Protein AF-A0A9E3NDN5-F1 (afdb_monomer_lite)

Foldseek 3Di:
DDADQQWWKQAPPQGIWGFHDDDPQWTFTQRPVVRHTDTDGVPDPRIDTPGGDDYPDPPDDPVNVVVVVVVVCVVVVVDPPVFDWAPVLPQHWDWAADPPNVDDIDIDRSVRVVVVLVVVVVVLVVVLVCLVPPPPDDPVRNVVVVLVSLVVLVVSQVVQNGTRDPVPGRHHDDD

Secondary structure (DSSP, 8-state):
-PPPTT-EEEETTTEEEEEEEEETTEEEEEETTTTEEEEEETT-TT-EEEE-PPP---SS-HHHHHHHHHHHHHHTT------PBPGGGTT-EEEE--SSTTSPPEEEEHHHHHHHHHHHHHHHHHHHHHHHT-TT--HHHHHHHHHHHHHHHHHHGGGGGGBSSGGGS------

pLDDT: mean 85.05, std 12.24, range [45.03, 97.38]

Radius of gyration: 32.69 Å; chains: 1; bounding box: 47×25×99 Å

Sequence (175 aa):
MSYARGSVVKHPKYGEGVIVEQEGDFYSIYFAQESEAKEISTSFDGLIAIDTQEAPQPAFDLEDIENALEDVLYRNGFFQQTTGIADKWKGGTLIMQAKDTSLQSKEVPMETFFKKIISVREKLRVLEQNINNHDKLDEEDKIHLQQYISRAYGSLTTFNVLFALKDDHFKGMGK

Structure (mmCIF, N/CA/C/O backbone):
data_AF-A0A9E3NDN5-F1
#
_entry.id   AF-A0A9E3NDN5-F1
#
loop_
_atom_site.group_PDB
_atom_site.id
_atom_site.type_symbol
_atom_site.label_atom_id
_atom_site.label_alt_id
_atom_site.label_comp_id
_atom_site.label_asym_id
_atom_site.label_entity_id
_atom_site.label_seq_id
_atom_site.pdbx_PDB_ins_code
_atom_site.Cartn_x
_atom_site.Cartn_y
_atom_site.Cartn_z
_atom_site.occupancy
_atom_site.B_iso_or_equiv
_atom_site.auth_seq_id
_atom_site.auth_comp_id
_atom_site.auth_asym_id
_atom_site.auth_atom_id
_atom_site.pdbx_PDB_model_num
ATOM 1 N N . MET A 1 1 ? 5.332 -13.274 -52.049 1.00 53.56 1 MET A N 1
ATOM 2 C CA . MET A 1 1 ? 6.588 -13.376 -51.268 1.00 53.56 1 MET A CA 1
ATOM 3 C C . MET A 1 1 ? 7.047 -11.953 -51.013 1.00 53.56 1 MET A C 1
ATOM 5 O O . MET A 1 1 ? 6.989 -11.182 -51.959 1.00 53.56 1 MET A O 1
ATOM 9 N N . SER A 1 2 ? 7.396 -11.578 -49.778 1.00 64.25 2 SER A N 1
ATOM 10 C CA . SER A 1 2 ? 7.860 -10.211 -49.501 1.00 64.25 2 SER A CA 1
ATOM 11 C C . SER A 1 2 ? 9.383 -10.152 -49.602 1.00 64.25 2 SER A C 1
ATOM 13 O O . SER A 1 2 ? 10.056 -10.934 -48.934 1.00 64.25 2 SER A O 1
ATOM 15 N N . TYR A 1 3 ? 9.917 -9.272 -50.445 1.00 72.75 3 TYR A N 1
ATOM 16 C CA . TYR A 1 3 ? 11.355 -9.064 -50.617 1.00 72.75 3 TYR A CA 1
ATOM 17 C C . TYR A 1 3 ? 11.805 -7.816 -49.857 1.00 72.75 3 TYR A C 1
ATOM 19 O O . TYR A 1 3 ? 11.160 -6.772 -49.950 1.00 72.75 3 TYR A O 1
ATOM 27 N N . ALA A 1 4 ? 12.917 -7.895 -49.124 1.00 72.94 4 ALA A N 1
ATOM 28 C CA . ALA A 1 4 ? 13.425 -6.741 -48.390 1.00 72.94 4 ALA A CA 1
ATOM 29 C C . ALA A 1 4 ? 14.144 -5.743 -49.308 1.00 72.94 4 ALA A C 1
ATOM 31 O O . ALA A 1 4 ? 14.657 -6.098 -50.376 1.00 72.94 4 ALA A O 1
ATOM 32 N N . ARG A 1 5 ? 14.256 -4.497 -48.842 1.00 79.38 5 ARG A N 1
ATOM 33 C CA . ARG A 1 5 ? 15.118 -3.469 -49.436 1.00 79.38 5 ARG A CA 1
ATOM 34 C C . ARG A 1 5 ? 16.550 -3.996 -49.597 1.00 79.38 5 ARG A C 1
ATOM 36 O O . ARG A 1 5 ? 17.124 -4.528 -48.654 1.00 79.38 5 ARG A O 1
ATOM 43 N N . GLY A 1 6 ? 17.122 -3.825 -50.785 1.00 76.56 6 GLY A N 1
ATOM 44 C CA . GLY A 1 6 ? 18.439 -4.346 -51.158 1.00 76.56 6 GLY A CA 1
ATOM 45 C C . GLY A 1 6 ? 18.417 -5.729 -51.816 1.00 76.56 6 GLY A C 1
ATOM 46 O O . GLY A 1 6 ? 19.457 -6.162 -52.302 1.00 76.56 6 GLY A O 1
ATOM 47 N N . SER A 1 7 ? 17.262 -6.403 -51.890 1.00 83.00 7 SER A N 1
ATOM 48 C CA . SER A 1 7 ? 17.139 -7.671 -52.623 1.00 83.00 7 SER A CA 1
ATOM 49 C C . SER A 1 7 ? 17.296 -7.461 -54.132 1.00 83.00 7 SER A C 1
ATOM 51 O O . SER A 1 7 ? 16.799 -6.478 -54.691 1.00 83.00 7 SER A O 1
ATOM 53 N N . VAL A 1 8 ? 17.951 -8.411 -54.800 1.00 84.31 8 VAL A N 1
ATOM 54 C CA . VAL A 1 8 ? 18.123 -8.437 -56.257 1.00 84.31 8 VAL A CA 1
ATOM 55 C C . VAL A 1 8 ? 17.053 -9.332 -56.870 1.00 84.31 8 VAL A C 1
ATOM 57 O O . VAL A 1 8 ? 16.937 -10.515 -56.539 1.00 84.31 8 VAL A O 1
ATOM 60 N N . VAL A 1 9 ? 16.283 -8.773 -57.798 1.00 87.06 9 VAL A N 1
ATOM 61 C CA . VAL A 1 9 ? 15.173 -9.442 -58.481 1.00 87.06 9 VAL A CA 1
ATOM 62 C C . VAL A 1 9 ? 15.316 -9.333 -59.994 1.00 87.06 9 VAL A C 1
ATOM 64 O O . VAL A 1 9 ? 15.906 -8.395 -60.522 1.00 87.06 9 VAL A O 1
ATOM 67 N N . LYS A 1 10 ? 14.742 -10.288 -60.720 1.00 85.50 10 LYS A N 1
ATOM 68 C CA . LYS A 1 10 ? 14.688 -10.305 -62.179 1.00 85.50 10 LYS A CA 1
ATOM 69 C C . LYS A 1 10 ? 13.255 -10.146 -62.647 1.00 85.50 10 LYS A C 1
ATOM 71 O O . LYS A 1 10 ? 12.399 -10.979 -62.355 1.00 85.50 10 LYS A O 1
ATOM 76 N N . HIS A 1 11 ? 13.013 -9.084 -63.403 1.00 85.94 11 HIS A N 1
ATOM 77 C CA . HIS A 1 11 ? 11.745 -8.809 -64.052 1.00 85.94 11 HIS A CA 1
ATOM 78 C C . HIS A 1 11 ? 11.753 -9.330 -65.504 1.00 85.94 11 HIS A C 1
ATOM 80 O O . HIS A 1 11 ? 12.717 -9.068 -66.230 1.00 85.94 11 HIS A O 1
ATOM 86 N N . PRO A 1 12 ? 10.677 -9.978 -65.998 1.00 83.94 12 PRO A N 1
ATOM 87 C CA . PRO A 1 12 ? 10.650 -10.583 -67.335 1.00 83.94 12 PRO A CA 1
ATOM 88 C C . PRO A 1 12 ? 10.882 -9.588 -68.479 1.00 83.94 12 PRO A C 1
ATOM 90 O O . PRO A 1 12 ? 11.402 -9.960 -69.526 1.00 83.94 12 PRO A O 1
ATOM 93 N N . LYS A 1 13 ? 10.494 -8.320 -68.278 1.00 83.25 13 LYS A N 1
ATOM 94 C CA . LYS A 1 13 ? 10.613 -7.246 -69.279 1.00 83.25 13 LYS A CA 1
ATOM 95 C C . LYS A 1 13 ? 11.831 -6.338 -69.087 1.00 83.25 13 LYS A C 1
ATOM 97 O O . LYS A 1 13 ? 12.324 -5.804 -70.068 1.00 83.25 13 LYS A O 1
ATOM 102 N N . TYR A 1 14 ? 12.271 -6.129 -67.846 1.00 81.94 14 TYR A N 1
ATOM 103 C CA . TYR A 1 14 ? 13.250 -5.081 -67.502 1.00 81.94 14 TYR A CA 1
ATOM 104 C C . TYR A 1 14 ? 14.598 -5.656 -67.045 1.00 81.94 14 TYR A C 1
ATOM 106 O O . TYR A 1 14 ? 15.517 -4.909 -66.729 1.00 81.94 14 TYR A O 1
ATOM 114 N N . GLY A 1 15 ? 14.726 -6.986 -67.019 1.00 83.75 15 GLY A N 1
ATOM 115 C CA . GLY A 1 15 ? 15.952 -7.649 -66.606 1.00 83.75 15 GLY A CA 1
ATOM 116 C C . GLY A 1 15 ? 16.157 -7.584 -65.096 1.00 83.75 15 GLY A C 1
ATOM 117 O O . GLY A 1 15 ? 15.204 -7.643 -64.323 1.00 83.75 15 GLY A O 1
ATOM 118 N N . GLU A 1 16 ? 17.413 -7.534 -64.677 1.00 87.06 16 GLU A N 1
ATOM 119 C CA . GLU A 1 16 ? 17.801 -7.558 -63.266 1.00 87.06 16 GLU A CA 1
ATOM 120 C C . GLU A 1 16 ? 17.725 -6.156 -62.657 1.00 87.06 16 GLU A C 1
ATOM 122 O O . GLU A 1 16 ? 18.162 -5.172 -63.259 1.00 87.06 16 GLU A O 1
ATOM 127 N N . GLY A 1 17 ? 17.158 -6.071 -61.459 1.00 85.75 17 GLY A N 1
ATOM 128 C CA . GLY A 1 17 ? 16.986 -4.834 -60.719 1.00 85.75 17 GLY A CA 1
ATOM 129 C C . GLY A 1 17 ? 17.100 -5.046 -59.216 1.00 85.75 17 GLY A C 1
ATOM 130 O O . GLY A 1 17 ? 16.985 -6.163 -58.713 1.00 85.75 17 GLY A O 1
ATOM 131 N N . VAL A 1 18 ? 17.353 -3.958 -58.497 1.00 86.00 18 VAL A N 1
ATOM 132 C CA . VAL A 1 18 ? 17.516 -3.959 -57.039 1.00 86.00 18 VAL A CA 1
ATOM 133 C C . VAL A 1 18 ? 16.337 -3.237 -56.410 1.00 86.00 18 VAL A C 1
ATOM 135 O O . VAL A 1 18 ? 15.976 -2.143 -56.847 1.00 86.00 18 VAL A O 1
ATOM 138 N N . ILE A 1 19 ? 15.741 -3.838 -55.383 1.00 86.44 19 ILE A N 1
ATOM 139 C CA . ILE A 1 19 ? 14.654 -3.212 -54.628 1.00 86.44 19 ILE A CA 1
ATOM 140 C C . ILE A 1 19 ? 15.237 -2.076 -53.790 1.00 86.44 19 ILE A C 1
ATOM 142 O O . ILE A 1 19 ? 16.007 -2.308 -52.858 1.00 86.44 19 ILE A O 1
ATOM 146 N N . VAL A 1 20 ? 14.875 -0.841 -54.122 1.00 84.56 20 VAL A N 1
ATOM 147 C CA . VAL A 1 20 ? 15.355 0.364 -53.434 1.00 84.56 20 VAL A CA 1
ATOM 148 C C . VAL A 1 20 ? 14.469 0.696 -52.242 1.00 84.56 20 VAL A C 1
ATOM 150 O O . VAL A 1 20 ? 14.980 1.107 -51.201 1.00 84.56 20 VAL A O 1
ATOM 153 N N . GLU A 1 21 ? 13.161 0.493 -52.381 1.00 82.69 21 GLU A N 1
ATOM 154 C CA . GLU A 1 21 ? 12.160 0.814 -51.367 1.00 82.69 21 GLU A CA 1
ATOM 155 C C . GLU A 1 21 ? 10.889 -0.019 -51.580 1.00 82.69 21 GLU A C 1
ATOM 157 O O . GLU A 1 21 ? 10.621 -0.492 -52.688 1.00 82.69 21 GLU A O 1
ATOM 162 N N . GLN A 1 22 ? 10.118 -0.206 -50.510 1.00 82.00 22 GLN A N 1
ATOM 163 C CA . GLN A 1 22 ? 8.776 -0.774 -50.561 1.00 82.00 22 GLN A CA 1
ATOM 164 C C . GLN A 1 22 ? 7.822 0.217 -49.899 1.00 82.00 22 GLN A C 1
ATOM 166 O O . GLN A 1 22 ? 7.961 0.503 -48.710 1.00 82.00 22 GLN A O 1
ATOM 171 N N . GLU A 1 23 ? 6.849 0.708 -50.660 1.00 79.88 23 GLU A N 1
ATOM 172 C CA . GLU A 1 23 ? 5.823 1.624 -50.173 1.00 79.88 23 GLU A CA 1
ATOM 173 C C . GLU A 1 23 ? 4.453 0.953 -50.336 1.00 79.88 23 GLU A C 1
ATOM 175 O O . GLU A 1 23 ? 3.944 0.766 -51.443 1.00 79.88 23 GLU A O 1
ATOM 180 N N . GLY A 1 24 ? 3.886 0.492 -49.217 1.00 81.56 24 GLY A N 1
ATOM 181 C CA . GLY A 1 24 ? 2.656 -0.304 -49.209 1.00 81.56 24 GLY A CA 1
ATOM 182 C C . GLY A 1 24 ? 2.761 -1.571 -50.072 1.00 81.56 24 GLY A C 1
ATOM 183 O O . GLY A 1 24 ? 3.591 -2.448 -49.810 1.00 81.56 24 GLY A O 1
ATOM 184 N N . ASP A 1 25 ? 1.917 -1.637 -51.107 1.00 82.69 25 ASP A N 1
ATOM 185 C CA . ASP A 1 25 ? 1.800 -2.756 -52.055 1.00 82.69 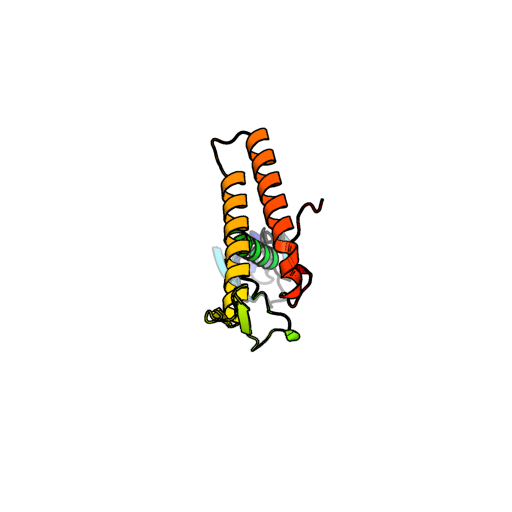25 ASP A CA 1
ATOM 186 C C . ASP A 1 25 ? 2.642 -2.578 -53.333 1.00 82.69 25 ASP A C 1
ATOM 188 O O . ASP A 1 25 ? 2.415 -3.267 -54.335 1.00 82.69 25 ASP A O 1
ATOM 192 N N . PHE A 1 26 ? 3.622 -1.670 -53.323 1.00 84.00 26 PHE A N 1
ATOM 193 C CA . PHE A 1 26 ? 4.518 -1.429 -54.454 1.00 84.00 26 PHE A CA 1
ATOM 194 C C . PHE A 1 26 ? 5.992 -1.523 -54.052 1.00 84.00 26 PHE A C 1
ATOM 196 O O . PHE A 1 26 ? 6.431 -0.980 -53.039 1.00 84.00 26 PHE A O 1
ATOM 203 N N . TYR A 1 27 ? 6.770 -2.200 -54.892 1.00 86.00 27 TYR A N 1
ATOM 204 C CA . TYR A 1 27 ? 8.225 -2.179 -54.890 1.00 86.00 27 TYR A CA 1
ATOM 205 C C . TYR A 1 27 ? 8.731 -1.114 -55.855 1.00 86.00 27 TYR A C 1
ATOM 207 O O . TYR A 1 27 ? 8.373 -1.128 -57.032 1.00 86.00 27 TYR A O 1
ATOM 215 N N . SER A 1 28 ? 9.631 -0.254 -55.386 1.00 87.75 28 SER A N 1
ATOM 216 C CA . SER A 1 28 ? 10.447 0.596 -56.250 1.00 87.75 28 SER A CA 1
ATOM 217 C C . SER A 1 28 ? 11.730 -0.153 -56.605 1.00 87.75 28 SER A C 1
ATOM 219 O O . SER A 1 28 ? 12.584 -0.396 -55.747 1.00 87.75 28 SER A O 1
ATOM 221 N N . ILE A 1 29 ? 11.843 -0.583 -57.864 1.00 88.06 29 ILE A N 1
ATOM 222 C CA . ILE A 1 29 ? 12.942 -1.426 -58.349 1.00 88.06 29 ILE A CA 1
ATOM 223 C C . ILE A 1 29 ? 13.780 -0.633 -59.345 1.00 88.06 29 ILE A C 1
ATOM 225 O O . ILE A 1 29 ? 13.281 -0.216 -60.390 1.00 88.06 29 ILE A O 1
ATOM 229 N N . TYR A 1 30 ? 15.064 -0.448 -59.040 1.00 86.50 30 TYR A N 1
ATOM 230 C CA . TYR A 1 30 ? 16.015 0.197 -59.941 1.00 86.50 30 TYR A CA 1
ATOM 231 C C . TYR A 1 30 ? 16.597 -0.815 -60.926 1.00 86.50 30 TYR A C 1
ATOM 233 O O . TYR A 1 30 ? 17.229 -1.789 -60.512 1.00 86.50 30 TYR A O 1
ATOM 241 N N . PHE A 1 31 ? 16.417 -0.565 -62.224 1.00 88.25 31 PHE A N 1
ATOM 242 C CA . PHE A 1 31 ? 16.937 -1.412 -63.297 1.00 88.25 31 PHE A CA 1
ATOM 243 C C . PHE A 1 31 ? 18.150 -0.752 -63.949 1.00 88.25 31 PHE A C 1
ATOM 245 O O . PHE A 1 31 ? 18.030 0.271 -64.622 1.00 88.25 31 PHE A O 1
ATOM 252 N N . ALA A 1 32 ? 19.328 -1.364 -63.806 1.00 77.94 32 ALA A N 1
ATOM 253 C CA . ALA A 1 32 ? 20.573 -0.808 -64.342 1.00 77.94 32 ALA A CA 1
ATOM 254 C C . ALA A 1 32 ? 20.573 -0.682 -65.879 1.00 77.94 32 ALA A C 1
ATOM 256 O O . ALA A 1 32 ? 21.230 0.205 -66.417 1.00 77.94 32 ALA A O 1
ATOM 257 N N . GLN A 1 33 ? 19.823 -1.539 -66.584 1.00 79.81 33 GLN A N 1
ATOM 258 C CA . GLN A 1 33 ? 19.719 -1.505 -68.049 1.00 79.81 33 GLN A CA 1
ATOM 259 C C . GLN A 1 33 ? 18.950 -0.279 -68.562 1.00 79.81 33 GLN A C 1
ATOM 261 O O . GLN A 1 33 ? 19.298 0.262 -69.606 1.00 79.81 33 GLN A O 1
ATOM 266 N N . GLU A 1 34 ? 17.950 0.180 -67.808 1.00 78.00 34 GLU A N 1
ATOM 267 C CA . GLU A 1 34 ? 17.092 1.320 -68.166 1.00 78.00 34 GLU A CA 1
ATOM 268 C C . GLU A 1 34 ? 17.513 2.614 -67.442 1.00 78.00 34 GLU A C 1
ATOM 270 O O . GLU A 1 34 ? 17.022 3.691 -67.762 1.00 78.00 34 GLU A O 1
ATOM 275 N N . SER A 1 35 ? 18.432 2.520 -66.469 1.00 81.19 35 SER A N 1
ATOM 276 C CA . SER A 1 35 ? 18.870 3.630 -65.603 1.00 81.19 35 SER A CA 1
ATOM 277 C C . SER A 1 35 ? 17.714 4.368 -64.908 1.00 81.19 35 SER A C 1
ATOM 279 O O . SER A 1 35 ? 17.796 5.565 -64.643 1.00 81.19 35 SER A O 1
ATOM 281 N N . GLU A 1 36 ? 16.634 3.648 -64.600 1.00 84.75 36 GLU A N 1
ATOM 282 C CA . GLU A 1 36 ? 15.414 4.194 -64.005 1.00 84.75 36 GLU A CA 1
ATOM 283 C C . GLU A 1 36 ? 14.872 3.248 -62.921 1.00 84.75 36 GLU A C 1
ATOM 285 O O . GLU A 1 36 ? 15.018 2.022 -63.005 1.00 84.75 36 GLU A O 1
ATOM 290 N N . ALA A 1 37 ? 14.227 3.823 -61.903 1.00 86.56 37 ALA A N 1
ATOM 291 C CA . ALA A 1 37 ? 13.422 3.080 -60.942 1.00 86.56 37 ALA A CA 1
ATOM 292 C C . ALA A 1 37 ? 11.982 2.935 -61.448 1.00 86.56 37 ALA A C 1
ATOM 294 O O . ALA A 1 37 ? 11.382 3.904 -61.909 1.00 86.56 37 ALA A O 1
ATOM 295 N N . LYS A 1 38 ? 11.420 1.727 -61.357 1.00 86.50 38 LYS A N 1
ATOM 296 C CA . LYS A 1 38 ? 10.019 1.463 -61.700 1.00 86.50 38 LYS A CA 1
ATOM 297 C C . LYS A 1 38 ? 9.261 0.917 -60.503 1.00 86.50 38 LYS A C 1
ATOM 299 O O . LYS A 1 38 ? 9.763 0.055 -59.786 1.00 86.50 38 LYS A O 1
ATOM 304 N N . GLU A 1 39 ? 8.029 1.386 -60.354 1.00 88.56 39 GLU A N 1
ATOM 305 C CA . GLU A 1 39 ? 7.075 0.869 -59.380 1.00 88.56 39 GLU A CA 1
ATOM 306 C C . GLU A 1 39 ? 6.416 -0.401 -59.922 1.00 88.56 39 GLU A C 1
ATOM 308 O O . GLU A 1 39 ? 5.827 -0.413 -61.007 1.00 88.56 39 GLU A O 1
ATOM 313 N N . ILE A 1 40 ? 6.541 -1.494 -59.179 1.00 85.94 40 ILE A N 1
ATOM 314 C CA . ILE A 1 40 ? 5.984 -2.803 -59.522 1.00 85.94 40 ILE A CA 1
ATOM 315 C C . ILE A 1 40 ? 5.187 -3.293 -58.321 1.00 85.94 40 ILE A C 1
ATOM 317 O O . ILE A 1 40 ? 5.675 -3.252 -57.198 1.00 85.94 40 ILE A O 1
ATOM 321 N N . SER A 1 41 ? 3.959 -3.765 -58.536 1.00 84.12 41 SER A N 1
ATOM 322 C CA . SER A 1 41 ? 3.133 -4.255 -57.429 1.00 84.12 41 SER A CA 1
ATOM 323 C C . SER A 1 41 ? 3.750 -5.487 -56.757 1.00 84.12 41 SER A C 1
ATOM 325 O O . SER A 1 41 ? 4.250 -6.388 -57.432 1.00 84.12 41 SER A O 1
ATOM 327 N N . THR A 1 42 ? 3.628 -5.570 -55.433 1.00 79.62 42 THR A N 1
ATOM 328 C CA . THR A 1 42 ? 3.993 -6.733 -54.605 1.00 79.62 42 THR A CA 1
ATOM 329 C C . THR A 1 42 ? 3.218 -8.005 -54.975 1.00 79.62 42 THR A C 1
ATOM 331 O O . THR A 1 42 ? 3.661 -9.110 -54.665 1.00 79.62 42 THR A O 1
ATOM 334 N N . SER A 1 43 ? 2.078 -7.858 -55.662 1.00 79.31 43 SER A N 1
ATOM 335 C CA . SER A 1 43 ? 1.228 -8.948 -56.166 1.00 79.31 43 SER A CA 1
ATOM 336 C C . SER A 1 43 ? 1.661 -9.507 -57.530 1.00 79.31 43 SER A C 1
ATOM 338 O O . SER A 1 43 ? 1.043 -10.434 -58.047 1.00 79.31 43 SER A O 1
ATOM 340 N N . PHE A 1 44 ? 2.698 -8.942 -58.154 1.00 81.94 44 PHE A N 1
ATOM 341 C CA . PHE A 1 44 ? 3.151 -9.376 -59.469 1.00 81.94 44 PHE A CA 1
ATOM 342 C C . PHE A 1 44 ? 3.976 -10.673 -59.385 1.00 81.94 44 PHE A C 1
ATOM 344 O O . PHE A 1 44 ? 5.127 -10.675 -58.950 1.00 81.94 44 PHE A O 1
ATOM 351 N N . ASP A 1 45 ? 3.407 -11.767 -59.893 1.00 76.25 45 ASP A N 1
ATOM 352 C CA . ASP A 1 45 ? 3.995 -13.118 -59.840 1.00 76.25 45 ASP A CA 1
ATOM 353 C C . ASP A 1 45 ? 5.196 -13.346 -60.779 1.00 76.25 45 ASP A C 1
ATOM 355 O O . ASP A 1 45 ? 5.816 -14.408 -60.763 1.00 76.25 45 ASP A O 1
ATOM 359 N N . GLY A 1 46 ? 5.538 -12.378 -61.634 1.00 78.56 46 GLY A N 1
ATOM 360 C CA . GLY A 1 46 ? 6.615 -12.536 -62.616 1.00 78.56 46 GLY A CA 1
ATOM 361 C C . GLY A 1 46 ? 8.022 -12.226 -62.095 1.00 78.56 46 GLY A C 1
ATOM 362 O O . GLY A 1 46 ? 8.976 -12.385 -62.855 1.00 78.56 46 GLY A O 1
ATOM 363 N N . LEU A 1 47 ? 8.178 -11.745 -60.857 1.00 79.69 47 LEU A N 1
ATOM 364 C CA . LEU A 1 47 ? 9.490 -11.425 -60.282 1.00 79.69 47 LEU A CA 1
ATOM 365 C C . LEU A 1 47 ? 10.201 -12.692 -59.794 1.00 79.69 47 LEU A C 1
ATOM 367 O O . LEU A 1 47 ? 9.670 -13.448 -58.987 1.00 79.69 47 LEU A O 1
ATOM 371 N N . ILE A 1 48 ? 11.436 -12.894 -60.255 1.00 78.69 48 ILE A N 1
ATOM 372 C CA . ILE A 1 48 ? 12.300 -13.991 -59.804 1.00 78.69 48 ILE A CA 1
ATOM 373 C C . ILE A 1 48 ? 13.379 -13.403 -58.896 1.00 78.69 48 ILE A C 1
ATOM 375 O O . ILE A 1 48 ? 14.185 -12.598 -59.356 1.00 78.69 48 ILE A O 1
ATOM 379 N N . ALA A 1 49 ? 13.426 -13.793 -57.624 1.00 74.25 49 ALA A N 1
ATOM 380 C CA . ALA A 1 49 ? 14.502 -13.359 -56.736 1.00 74.25 49 ALA A CA 1
ATOM 381 C C . ALA A 1 49 ? 15.814 -14.085 -57.045 1.00 74.25 49 ALA A C 1
ATOM 383 O O . ALA A 1 49 ? 15.843 -15.310 -57.155 1.00 74.25 49 ALA A O 1
ATOM 384 N N . ILE A 1 50 ? 16.886 -13.307 -57.188 1.00 75.25 50 ILE A N 1
ATOM 385 C CA . ILE A 1 50 ? 18.253 -13.795 -57.408 1.00 75.25 50 ILE A CA 1
ATOM 386 C C . ILE A 1 50 ? 19.014 -13.796 -56.080 1.00 75.25 50 ILE A C 1
ATOM 388 O O . ILE A 1 50 ? 19.691 -14.770 -55.768 1.00 75.25 50 ILE A O 1
ATOM 392 N N . ASP A 1 51 ? 18.867 -12.726 -55.297 1.00 67.19 51 ASP A N 1
ATOM 393 C CA . ASP A 1 51 ? 19.465 -12.584 -53.970 1.00 67.19 51 ASP A CA 1
ATOM 394 C C . ASP A 1 51 ? 18.450 -11.918 -53.041 1.00 67.19 51 ASP A C 1
ATOM 396 O O . ASP A 1 51 ? 18.016 -10.789 -53.284 1.00 67.19 51 ASP A O 1
ATOM 400 N N . THR A 1 52 ? 18.009 -12.646 -52.017 1.00 63.06 52 THR A N 1
ATOM 401 C CA . THR A 1 52 ? 17.019 -12.149 -51.058 1.00 63.06 52 THR A CA 1
ATOM 402 C C . THR A 1 52 ? 17.746 -11.806 -49.776 1.00 63.06 52 THR A C 1
ATOM 404 O O . THR A 1 52 ? 18.208 -12.696 -49.067 1.00 63.06 52 THR A O 1
ATOM 407 N N . GLN A 1 53 ? 17.824 -10.516 -49.470 1.00 60.88 53 GLN A N 1
ATOM 408 C CA . GLN A 1 53 ? 18.192 -10.088 -48.130 1.00 60.88 53 GLN A CA 1
ATOM 409 C C . GLN A 1 53 ? 16.949 -10.276 -47.257 1.00 60.88 53 GLN A C 1
ATOM 411 O O . GLN A 1 53 ? 15.860 -9.821 -47.615 1.00 60.88 53 GLN A O 1
ATOM 416 N N . GLU A 1 54 ? 17.071 -10.995 -46.144 1.00 58.28 54 GLU A N 1
ATOM 417 C CA . GLU A 1 54 ? 15.998 -11.043 -45.153 1.00 58.28 54 GLU A CA 1
ATOM 418 C C . GLU A 1 54 ? 15.868 -9.653 -44.525 1.00 58.28 54 GLU A C 1
ATOM 420 O O . GLU A 1 54 ? 16.866 -9.015 -44.178 1.00 58.28 54 GLU A O 1
ATOM 425 N N . ALA A 1 55 ? 14.637 -9.150 -44.415 1.00 57.12 55 ALA A N 1
ATOM 426 C CA . ALA A 1 55 ? 14.401 -7.887 -43.732 1.00 57.12 55 ALA A CA 1
ATOM 427 C C . ALA A 1 55 ? 14.932 -8.011 -42.295 1.00 57.12 55 ALA A 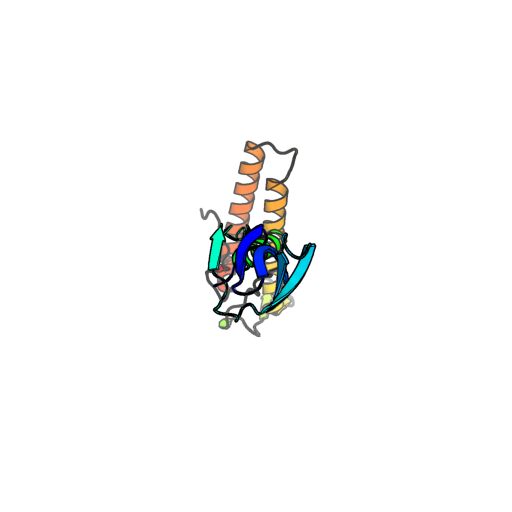C 1
ATOM 429 O O . ALA A 1 55 ? 14.664 -9.034 -41.655 1.00 57.12 55 ALA A O 1
ATOM 430 N N . PRO A 1 56 ? 15.664 -7.012 -41.768 1.00 57.09 56 PRO A N 1
ATOM 431 C CA . PRO A 1 56 ? 16.020 -7.023 -40.361 1.00 57.09 56 PRO A CA 1
ATOM 432 C C . PRO A 1 56 ? 14.716 -7.070 -39.568 1.00 57.09 56 PRO A C 1
ATOM 434 O O . PRO A 1 56 ? 13.898 -6.150 -39.646 1.00 57.09 56 PRO A O 1
ATOM 437 N N . GLN A 1 57 ? 14.502 -8.176 -38.858 1.00 59.47 57 GLN A N 1
ATOM 438 C CA . GLN A 1 57 ? 13.404 -8.293 -37.910 1.00 59.47 57 GLN A CA 1
ATOM 439 C C . GLN A 1 57 ? 13.523 -7.114 -36.934 1.00 59.47 57 GLN A C 1
ATOM 441 O O . GLN A 1 57 ? 14.642 -6.808 -36.496 1.00 59.47 57 GLN A O 1
ATOM 446 N N . PRO A 1 58 ? 12.422 -6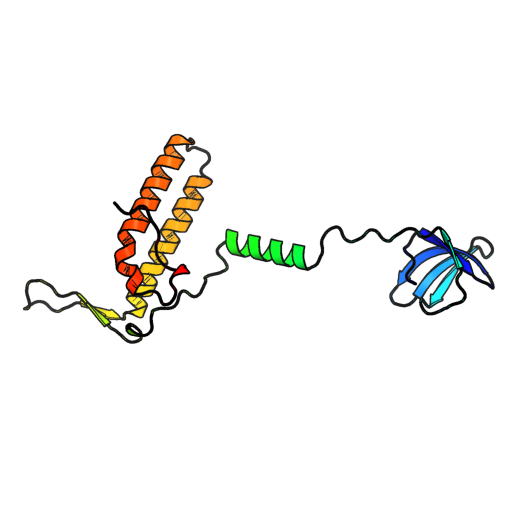.415 -36.617 1.00 60.03 58 PRO A N 1
ATOM 447 C CA . PRO A 1 58 ? 12.465 -5.396 -35.583 1.00 60.03 58 PRO A CA 1
ATOM 448 C C . PRO A 1 58 ? 13.023 -6.030 -34.304 1.00 60.03 58 PRO A C 1
ATOM 450 O O . PRO A 1 58 ? 12.618 -7.122 -33.917 1.00 60.03 58 PRO A O 1
ATOM 453 N N . ALA A 1 59 ? 14.002 -5.367 -33.684 1.00 66.31 59 ALA A N 1
ATOM 454 C CA . ALA A 1 59 ? 14.714 -5.902 -32.520 1.00 66.31 59 ALA A CA 1
ATOM 455 C C . ALA A 1 59 ? 13.819 -6.064 -31.278 1.00 66.31 59 ALA A C 1
ATOM 457 O O . ALA A 1 59 ? 14.243 -6.693 -30.314 1.00 66.31 59 ALA A O 1
ATOM 458 N N . PHE A 1 60 ? 12.621 -5.477 -31.318 1.00 67.56 60 PHE A N 1
ATOM 459 C CA . PHE A 1 60 ? 11.612 -5.520 -30.273 1.00 67.56 60 PHE A CA 1
ATOM 460 C C . PHE A 1 60 ? 10.251 -5.688 -30.932 1.00 67.56 60 PHE A C 1
ATOM 462 O O . PHE A 1 60 ? 9.951 -4.998 -31.916 1.00 67.56 60 PHE A O 1
ATOM 469 N N . ASP A 1 61 ? 9.440 -6.589 -30.402 1.00 80.50 61 ASP A N 1
ATOM 470 C CA . ASP A 1 61 ? 8.050 -6.722 -30.810 1.00 80.50 61 ASP A CA 1
ATOM 471 C C . ASP A 1 61 ? 7.133 -5.799 -29.981 1.00 80.50 61 ASP A C 1
ATOM 473 O O . ASP A 1 61 ? 7.567 -5.023 -29.125 1.00 80.50 61 ASP A O 1
ATOM 477 N N . LEU A 1 62 ? 5.838 -5.795 -30.307 1.00 77.81 62 LEU A N 1
ATOM 478 C CA . LEU A 1 62 ? 4.857 -4.990 -29.574 1.00 77.81 62 LEU A CA 1
ATOM 479 C C . LEU A 1 62 ? 4.736 -5.455 -28.112 1.00 77.81 62 LEU A C 1
ATOM 481 O O . LEU A 1 62 ? 4.501 -4.634 -27.230 1.00 77.81 62 LEU A O 1
ATOM 485 N N . GLU A 1 63 ? 4.926 -6.751 -27.868 1.00 79.75 63 GLU A N 1
ATOM 486 C CA . GLU A 1 63 ? 4.826 -7.374 -26.551 1.00 79.75 63 GLU A CA 1
ATOM 487 C C . GLU A 1 63 ? 5.986 -6.911 -25.653 1.00 79.75 63 GLU A C 1
ATOM 489 O O . GLU A 1 63 ? 5.774 -6.559 -24.495 1.00 79.75 63 GLU A O 1
ATOM 494 N N . ASP A 1 64 ? 7.196 -6.771 -26.197 1.00 80.75 64 ASP A N 1
ATOM 495 C CA . ASP A 1 64 ? 8.357 -6.175 -25.531 1.00 80.75 64 ASP A CA 1
ATOM 496 C C . ASP A 1 64 ? 8.090 -4.723 -25.110 1.00 80.75 64 ASP A C 1
ATOM 498 O O . ASP A 1 64 ? 8.464 -4.300 -24.011 1.00 80.75 64 ASP A O 1
ATOM 502 N N . ILE A 1 65 ? 7.422 -3.948 -25.970 1.00 82.19 65 ILE A N 1
ATOM 503 C CA . ILE A 1 65 ? 7.061 -2.553 -25.684 1.00 82.19 65 ILE A CA 1
ATOM 504 C C . ILE A 1 65 ? 5.979 -2.485 -24.600 1.00 82.19 65 ILE A C 1
ATOM 506 O O . ILE A 1 65 ? 6.078 -1.648 -23.698 1.00 82.19 65 ILE A O 1
ATOM 510 N N . GLU A 1 66 ? 4.969 -3.354 -24.660 1.00 80.56 66 GLU A N 1
ATOM 511 C CA . GLU A 1 66 ? 3.918 -3.455 -23.641 1.00 80.56 66 GLU A CA 1
ATOM 512 C C . GLU A 1 66 ? 4.502 -3.838 -22.279 1.00 80.56 66 GLU A C 1
ATOM 514 O O . GLU A 1 66 ? 4.255 -3.139 -21.295 1.00 80.56 66 GLU A O 1
ATOM 519 N N . ASN A 1 67 ? 5.366 -4.853 -22.235 1.00 78.44 67 ASN A N 1
ATOM 520 C CA . ASN A 1 67 ? 6.055 -5.290 -21.023 1.00 78.44 67 ASN A CA 1
ATOM 521 C C . ASN A 1 67 ? 6.964 -4.192 -20.448 1.00 78.44 67 ASN A C 1
ATOM 523 O O . ASN A 1 67 ? 6.986 -3.967 -19.236 1.00 78.44 67 ASN A O 1
ATOM 527 N N . ALA A 1 68 ? 7.699 -3.466 -21.298 1.00 81.81 68 ALA A N 1
ATOM 528 C CA . ALA A 1 68 ? 8.539 -2.353 -20.862 1.00 81.81 68 ALA A CA 1
ATOM 529 C C . ALA A 1 68 ? 7.704 -1.193 -20.295 1.00 81.81 68 ALA A C 1
ATOM 531 O O . ALA A 1 68 ? 8.069 -0.600 -19.276 1.00 81.81 68 ALA A O 1
ATOM 532 N N . LEU A 1 69 ? 6.573 -0.870 -20.930 1.00 78.44 69 LEU A N 1
ATOM 533 C CA . LEU A 1 69 ? 5.651 0.153 -20.444 1.00 78.44 69 LEU A CA 1
ATOM 534 C C . LEU A 1 69 ? 5.010 -0.267 -19.117 1.00 78.44 69 LEU A C 1
ATOM 536 O O . LEU A 1 69 ? 4.941 0.540 -18.190 1.00 78.44 69 LEU A O 1
ATOM 540 N N . GLU A 1 70 ? 4.584 -1.521 -19.003 1.00 73.69 70 GLU A N 1
ATOM 541 C CA . GLU A 1 70 ? 4.023 -2.094 -17.784 1.00 73.69 70 GLU A CA 1
ATOM 542 C C . GLU A 1 70 ? 5.040 -2.043 -16.631 1.00 73.69 70 GLU A C 1
ATOM 544 O O . GLU A 1 70 ? 4.729 -1.518 -15.559 1.00 73.69 70 GLU A O 1
ATOM 549 N N . ASP A 1 71 ? 6.291 -2.446 -16.868 1.00 72.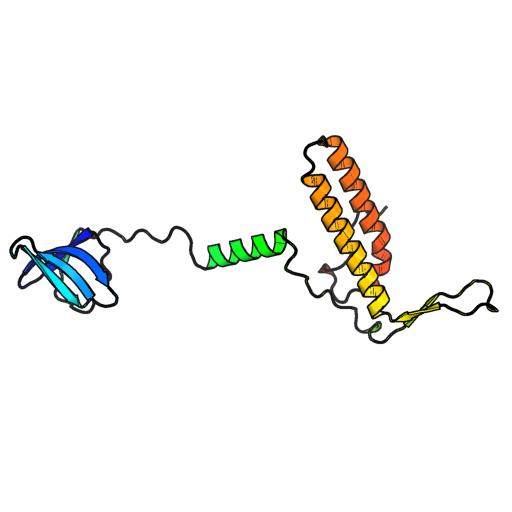88 71 ASP A N 1
ATOM 550 C CA . ASP A 1 71 ? 7.385 -2.370 -15.892 1.00 72.88 71 ASP A CA 1
ATOM 551 C C . ASP A 1 71 ? 7.673 -0.918 -15.463 1.00 72.88 71 ASP A C 1
ATOM 553 O O . ASP A 1 71 ? 7.798 -0.621 -14.271 1.00 72.88 71 ASP A O 1
ATOM 557 N N . VAL A 1 72 ? 7.689 0.037 -16.401 1.00 76.75 72 VAL A N 1
ATOM 558 C CA . VAL A 1 72 ? 7.839 1.470 -16.089 1.00 76.75 72 VAL A CA 1
ATOM 559 C C . VAL A 1 72 ? 6.671 1.981 -15.241 1.00 76.75 72 VAL A C 1
ATOM 561 O O . VAL A 1 72 ? 6.893 2.690 -14.256 1.00 76.75 72 VAL A O 1
ATOM 564 N N . LEU A 1 73 ? 5.431 1.632 -15.575 1.00 69.06 73 LEU A N 1
ATOM 565 C CA . LEU A 1 73 ? 4.247 2.068 -14.833 1.00 69.06 73 LEU A CA 1
ATOM 566 C C . LEU A 1 73 ? 4.186 1.450 -13.427 1.00 69.06 73 LEU A C 1
ATOM 568 O O . LEU A 1 73 ? 3.826 2.149 -12.473 1.00 69.06 73 LEU A O 1
ATOM 572 N N . TYR A 1 74 ? 4.594 0.189 -13.265 1.00 63.69 74 TYR A N 1
ATOM 573 C CA . TYR A 1 74 ? 4.714 -0.461 -11.958 1.00 63.69 74 TYR A CA 1
ATOM 574 C C . TYR A 1 74 ? 5.825 0.148 -11.104 1.00 63.69 74 TYR A C 1
ATOM 576 O O . TYR A 1 74 ? 5.584 0.501 -9.946 1.00 63.69 74 TYR A O 1
ATOM 584 N N . ARG A 1 75 ? 7.024 0.345 -11.667 1.00 63.41 75 ARG A N 1
ATOM 585 C CA . ARG A 1 75 ? 8.162 0.963 -10.960 1.00 63.41 75 ARG A CA 1
ATOM 586 C C . ARG A 1 75 ? 7.856 2.371 -10.472 1.00 63.41 75 ARG A C 1
ATOM 588 O O . ARG A 1 75 ? 8.283 2.756 -9.385 1.00 63.41 75 ARG A O 1
ATOM 595 N N . ASN A 1 76 ? 7.099 3.126 -11.263 1.00 64.31 76 ASN A N 1
ATOM 596 C CA . ASN A 1 76 ? 6.706 4.491 -10.933 1.00 64.31 76 ASN A CA 1
ATOM 597 C C . ASN A 1 76 ? 5.403 4.572 -10.117 1.00 64.31 76 ASN A C 1
ATOM 599 O O . ASN A 1 76 ? 4.943 5.671 -9.818 1.00 64.31 76 ASN A O 1
ATOM 603 N N . GLY A 1 77 ? 4.811 3.435 -9.725 1.00 56.81 77 GLY A N 1
ATOM 604 C CA . GLY A 1 77 ? 3.622 3.396 -8.869 1.00 56.81 77 GLY A CA 1
ATOM 605 C C . GLY A 1 77 ? 2.359 3.976 -9.513 1.00 56.81 77 GLY A C 1
ATOM 606 O O . GLY A 1 77 ? 1.440 4.373 -8.796 1.00 56.81 77 GLY A O 1
ATOM 607 N N . PHE A 1 78 ? 2.300 4.043 -10.849 1.00 52.81 78 PHE A N 1
ATOM 608 C CA . PHE A 1 78 ? 1.127 4.540 -11.578 1.00 52.81 78 PHE A CA 1
ATOM 609 C C . PHE A 1 78 ? -0.051 3.564 -11.509 1.00 52.81 78 PHE A C 1
ATOM 611 O O . PHE A 1 78 ? -1.205 3.995 -11.467 1.00 52.81 78 PHE A O 1
ATOM 618 N N . PHE A 1 79 ? 0.219 2.260 -11.417 1.00 51.06 79 PHE A N 1
ATOM 619 C CA . PHE A 1 79 ? -0.808 1.271 -11.109 1.00 51.06 79 PHE A CA 1
ATOM 620 C C . PHE A 1 79 ? -1.110 1.269 -9.611 1.00 51.06 79 PHE A C 1
ATOM 622 O O . PHE A 1 79 ? -0.568 0.486 -8.831 1.00 51.06 79 PHE A O 1
ATOM 629 N N . GLN A 1 80 ? -2.049 2.121 -9.203 1.00 54.62 80 GLN A N 1
ATOM 630 C CA . GLN A 1 80 ? -2.827 1.833 -8.008 1.00 54.62 80 GLN A CA 1
ATOM 631 C C . GLN A 1 80 ? -3.719 0.642 -8.349 1.00 54.62 80 GLN A C 1
ATOM 633 O O . GLN A 1 80 ? -4.797 0.822 -8.915 1.00 54.62 80 GLN A O 1
ATOM 638 N N . GLN A 1 81 ? -3.289 -0.582 -8.024 1.00 54.94 81 GLN A N 1
ATOM 639 C CA . GLN A 1 81 ? -4.259 -1.664 -7.878 1.00 54.94 81 GLN A CA 1
ATOM 640 C C . GLN A 1 81 ? -5.359 -1.116 -6.968 1.00 54.94 81 GLN A C 1
ATOM 642 O O . GLN A 1 81 ? -5.074 -0.642 -5.863 1.00 54.94 81 GLN A O 1
ATOM 647 N N . THR A 1 82 ? -6.597 -1.067 -7.461 1.00 64.06 82 THR A N 1
ATOM 648 C CA . THR A 1 82 ? -7.735 -0.598 -6.674 1.00 64.06 82 THR A CA 1
ATOM 649 C C . THR A 1 82 ? -8.007 -1.648 -5.610 1.00 64.06 82 THR A C 1
ATOM 651 O O . THR A 1 82 ? -8.863 -2.513 -5.777 1.00 64.06 82 THR A O 1
ATOM 654 N N . THR A 1 83 ? -7.219 -1.618 -4.538 1.00 80.19 83 THR A N 1
ATOM 655 C CA . THR A 1 83 ? -7.329 -2.560 -3.439 1.00 80.19 83 THR A CA 1
ATOM 656 C C . THR A 1 83 ? -8.712 -2.393 -2.824 1.00 80.19 83 THR A C 1
ATOM 658 O O . THR A 1 83 ? -9.053 -1.341 -2.276 1.00 80.19 83 THR A O 1
ATOM 661 N N . GLY A 1 84 ? -9.537 -3.422 -2.992 1.00 88.88 84 GLY A N 1
ATOM 662 C CA . GLY A 1 84 ? -10.932 -3.419 -2.578 1.00 88.88 84 GLY A CA 1
ATOM 663 C C . GLY A 1 84 ? -11.085 -3.750 -1.099 1.00 88.88 84 GLY A C 1
ATOM 664 O O . GLY A 1 84 ? -10.372 -4.600 -0.559 1.00 88.88 84 GLY A O 1
ATOM 665 N N . ILE A 1 85 ? -12.053 -3.107 -0.446 1.00 94.88 85 ILE A N 1
ATOM 666 C CA . ILE A 1 85 ? -12.475 -3.498 0.899 1.00 94.88 85 ILE A CA 1
ATOM 667 C C . ILE A 1 85 ? -13.352 -4.757 0.825 1.00 94.88 85 ILE A C 1
ATOM 669 O O . ILE A 1 85 ? -14.190 -4.874 -0.074 1.00 94.88 85 ILE A O 1
ATOM 673 N N . ALA A 1 86 ? -13.174 -5.695 1.757 1.00 95.81 86 ALA A N 1
ATOM 674 C CA . ALA A 1 86 ? -13.984 -6.909 1.824 1.00 95.81 86 ALA A CA 1
ATOM 675 C C . ALA A 1 86 ? -15.473 -6.581 2.021 1.00 95.81 86 ALA A C 1
ATOM 677 O O . ALA A 1 86 ? -15.825 -5.686 2.792 1.00 95.81 86 ALA A O 1
ATOM 678 N N . ASP A 1 87 ? -16.354 -7.351 1.375 1.00 94.94 87 ASP A N 1
ATOM 679 C CA . ASP A 1 87 ? -17.791 -7.047 1.293 1.00 94.94 87 ASP A CA 1
ATOM 680 C C . ASP A 1 87 ? -18.468 -6.859 2.652 1.00 94.94 87 ASP A C 1
ATOM 682 O O . ASP A 1 87 ? -19.282 -5.954 2.815 1.00 94.94 87 ASP A O 1
ATOM 686 N N . LYS A 1 88 ? -18.073 -7.645 3.660 1.00 94.50 88 LYS A N 1
ATOM 687 C CA . LYS A 1 88 ? -18.622 -7.578 5.026 1.00 94.50 88 LYS A CA 1
ATOM 688 C C . LYS A 1 88 ? -18.399 -6.240 5.746 1.00 94.50 88 LYS A C 1
ATOM 690 O O . LYS A 1 88 ? -18.997 -6.013 6.790 1.00 94.50 88 LYS A O 1
ATOM 695 N N . TRP A 1 89 ? -17.510 -5.394 5.229 1.00 96.38 89 TRP A N 1
ATOM 696 C CA . TRP A 1 89 ? -17.152 -4.103 5.815 1.00 96.38 89 TRP A CA 1
ATOM 697 C C . TRP A 1 89 ? -17.684 -2.905 5.021 1.00 96.38 89 TRP A C 1
ATOM 699 O O . TRP A 1 89 ? -17.587 -1.776 5.506 1.00 96.38 89 TRP A O 1
ATOM 709 N N . LYS A 1 90 ? -18.231 -3.127 3.818 1.00 93.75 90 LYS A N 1
ATOM 710 C CA . LYS A 1 90 ? -18.774 -2.064 2.961 1.00 93.75 90 LYS A CA 1
ATOM 711 C C . LYS A 1 90 ? -19.965 -1.383 3.633 1.00 93.75 90 LYS A C 1
ATOM 713 O O . LYS A 1 90 ? -20.858 -2.053 4.144 1.00 93.75 90 LYS A O 1
ATOM 718 N N . GLY A 1 91 ? -19.974 -0.052 3.629 1.00 93.12 91 GLY A N 1
ATOM 719 C CA . GLY A 1 91 ? -20.987 0.771 4.294 1.00 93.12 91 GLY A CA 1
ATOM 720 C C . GLY A 1 91 ? -20.946 0.704 5.825 1.00 93.12 91 GLY A C 1
ATOM 721 O O . GLY A 1 91 ? -21.849 1.222 6.478 1.00 93.12 91 GLY A O 1
ATOM 722 N N . GLY A 1 92 ? -19.933 0.054 6.405 1.00 96.69 92 GLY A N 1
ATOM 723 C CA . GLY A 1 92 ? -19.771 -0.059 7.849 1.00 96.69 92 GLY A CA 1
ATOM 724 C C . GLY A 1 92 ? -19.177 1.196 8.492 1.00 96.69 92 GLY A C 1
ATOM 725 O O . GLY A 1 92 ? -18.634 2.082 7.827 1.00 96.69 92 GLY A O 1
ATOM 726 N N . THR A 1 93 ? -19.191 1.219 9.824 1.00 97.12 93 THR A N 1
ATOM 727 C CA . THR A 1 93 ? -18.604 2.293 10.637 1.00 97.12 93 THR A CA 1
ATOM 728 C C . THR A 1 93 ? -17.693 1.695 11.705 1.00 97.12 93 THR A C 1
ATOM 730 O O . THR A 1 93 ? -18.082 0.781 12.429 1.00 97.12 93 THR A O 1
ATOM 733 N N . LEU A 1 94 ? -16.473 2.218 11.821 1.00 96.56 94 LEU A N 1
ATOM 734 C CA . LEU A 1 94 ? -15.582 1.973 12.949 1.00 96.56 94 LEU A CA 1
ATOM 735 C C . LEU A 1 94 ? -15.968 2.911 14.098 1.00 96.56 94 LEU A C 1
ATOM 737 O O . LEU A 1 94 ? -15.960 4.131 13.934 1.00 96.56 94 LEU A O 1
ATOM 741 N N . ILE A 1 95 ? -16.255 2.341 15.266 1.00 96.56 95 ILE A N 1
ATOM 742 C CA . ILE A 1 95 ? -16.577 3.093 16.481 1.00 96.56 95 ILE A CA 1
ATOM 743 C C . ILE A 1 95 ? -15.399 2.975 17.446 1.00 96.56 95 ILE A C 1
ATOM 745 O O . ILE A 1 95 ? -15.077 1.890 17.925 1.00 96.56 95 ILE A O 1
ATOM 749 N N . MET A 1 96 ? -14.745 4.098 17.733 1.00 95.94 96 MET A N 1
ATOM 750 C CA . MET A 1 96 ? -13.716 4.191 18.765 1.00 95.94 96 MET A CA 1
ATOM 751 C C . MET A 1 96 ? -14.367 4.651 20.064 1.00 95.94 96 MET A C 1
ATOM 753 O O . MET A 1 96 ? -14.763 5.812 20.199 1.00 95.94 96 MET A O 1
ATOM 757 N N . GLN A 1 97 ? -14.479 3.721 21.007 1.00 95.12 97 GLN A N 1
ATOM 758 C CA . GLN A 1 97 ? -15.127 3.933 22.293 1.00 95.12 97 GLN A CA 1
ATOM 759 C C . GLN A 1 97 ? -14.081 4.101 23.398 1.00 95.12 97 GLN A C 1
ATOM 761 O O . GLN A 1 97 ? -13.161 3.291 23.535 1.00 95.12 97 GLN A O 1
ATOM 766 N N . ALA A 1 98 ? -14.220 5.161 24.192 1.00 95.56 98 ALA A N 1
ATOM 767 C CA . ALA A 1 98 ? -13.406 5.351 25.383 1.00 95.56 98 ALA A CA 1
ATOM 768 C C . ALA A 1 98 ? -13.828 4.369 26.487 1.00 95.56 98 ALA A C 1
ATOM 770 O O . ALA A 1 98 ? -14.977 3.938 26.552 1.00 95.56 98 ALA A O 1
ATOM 771 N N . LYS A 1 99 ? -12.900 4.049 27.398 1.00 95.06 99 LYS A N 1
ATOM 772 C CA . LYS A 1 99 ? -13.216 3.249 28.593 1.00 95.06 99 LYS A CA 1
ATOM 773 C C . LYS A 1 99 ? -14.308 3.910 29.442 1.00 95.06 99 LYS A C 1
ATOM 775 O O . LYS A 1 99 ? -15.136 3.216 30.021 1.00 95.06 99 LYS A O 1
ATOM 780 N N . ASP A 1 100 ? -14.276 5.237 29.528 1.00 94.81 100 ASP A N 1
ATOM 781 C CA . ASP A 1 100 ? -15.338 6.022 30.143 1.00 94.81 100 ASP A CA 1
ATOM 782 C C . ASP A 1 100 ? -16.498 6.176 29.154 1.00 94.81 100 ASP A C 1
ATOM 784 O O . ASP A 1 100 ? -16.389 6.876 28.146 1.00 94.81 100 ASP A O 1
ATOM 788 N N . THR A 1 101 ? -17.610 5.508 29.450 1.00 89.88 101 THR A N 1
ATOM 789 C CA . THR A 1 101 ? -18.803 5.487 28.600 1.00 89.88 101 THR A CA 1
ATOM 790 C C . THR A 1 101 ? -19.607 6.785 28.646 1.00 89.88 101 THR A C 1
ATOM 792 O O . THR A 1 101 ? -20.559 6.920 27.882 1.00 89.88 101 THR A O 1
ATOM 795 N N . SER A 1 102 ? -19.264 7.729 29.530 1.00 93.12 102 SER A N 1
ATOM 796 C CA . SER A 1 102 ? -19.867 9.067 29.531 1.00 93.12 102 SER A CA 1
ATOM 797 C C . SER A 1 102 ? -19.333 9.956 28.402 1.00 93.12 102 SER A C 1
ATOM 799 O O . SER A 1 102 ? -19.990 10.922 28.013 1.00 93.12 102 SER A O 1
ATOM 801 N N . LEU A 1 103 ? -18.163 9.623 27.844 1.00 94.12 103 LEU A N 1
ATOM 802 C CA . LEU A 1 103 ? -17.558 10.349 26.734 1.00 94.12 103 LEU A CA 1
ATOM 803 C C . LEU A 1 103 ? -18.147 9.903 25.393 1.00 94.12 103 LEU A C 1
ATOM 805 O O . LEU A 1 103 ? -18.405 8.721 25.156 1.00 94.12 103 LEU A O 1
ATOM 809 N N . GLN A 1 104 ? -18.312 10.858 24.476 1.00 93.50 104 GLN A N 1
ATOM 810 C CA . GLN A 1 104 ? -18.814 10.574 23.136 1.00 93.50 104 GLN A CA 1
ATOM 811 C C . GLN A 1 104 ? -17.823 9.701 22.356 1.00 93.50 104 GLN A C 1
ATOM 813 O O . GLN A 1 104 ? -16.632 10.006 22.264 1.00 93.50 104 GLN A O 1
ATOM 818 N N . SER A 1 105 ? -18.336 8.627 21.754 1.00 94.75 105 SER A N 1
ATOM 819 C CA . SER A 1 105 ? -17.544 7.764 20.876 1.00 94.75 105 SER A CA 1
ATOM 820 C C . SER A 1 105 ? -17.218 8.469 19.561 1.00 94.75 105 SER A C 1
ATOM 822 O O . SER A 1 105 ? -18.005 9.266 19.047 1.00 94.75 105 SER A O 1
ATOM 824 N N . LYS A 1 106 ? -16.050 8.163 18.994 1.00 96.06 106 LYS A N 1
ATOM 825 C CA . LYS A 1 106 ? -15.648 8.688 17.689 1.00 96.06 106 LYS A CA 1
ATOM 826 C C . LYS A 1 106 ? -15.996 7.682 16.603 1.00 96.06 106 LYS A C 1
ATOM 828 O O . LYS A 1 106 ? -15.447 6.585 16.569 1.00 96.06 106 LYS A O 1
ATOM 833 N N . GLU A 1 107 ? -16.852 8.096 15.683 1.00 97.00 107 GLU A N 1
ATOM 834 C CA . GLU A 1 107 ? -17.232 7.297 14.522 1.00 97.00 107 GLU A CA 1
ATOM 835 C C . GLU A 1 107 ? -16.380 7.650 13.301 1.00 97.00 107 GLU A C 1
ATOM 837 O O . GLU A 1 107 ? -16.050 8.819 13.057 1.00 97.00 107 GLU A O 1
ATOM 842 N N . VAL A 1 108 ? -16.002 6.627 12.537 1.00 97.31 108 VAL A N 1
ATOM 843 C CA . VAL A 1 108 ? -15.234 6.750 11.297 1.00 97.31 108 VAL A CA 1
ATOM 844 C C . VAL A 1 108 ? -15.825 5.793 10.259 1.00 97.31 108 VAL A C 1
ATOM 846 O O . VAL A 1 108 ? -15.862 4.592 10.523 1.00 97.31 108 VAL A O 1
ATOM 849 N N . PRO A 1 109 ? -16.241 6.264 9.068 1.00 97.38 109 PRO A N 1
ATOM 850 C CA . PRO A 1 109 ? -16.684 5.374 7.997 1.00 97.38 109 PRO A CA 1
ATOM 851 C C . PRO A 1 109 ? -15.594 4.366 7.633 1.00 97.38 109 PRO A C 1
ATOM 853 O O . PRO A 1 109 ? -14.415 4.733 7.521 1.00 97.38 109 PRO A O 1
ATOM 856 N N . MET A 1 110 ? -15.969 3.107 7.431 1.00 97.06 110 MET A N 1
ATOM 857 C CA . MET A 1 110 ? -15.005 2.026 7.256 1.00 97.06 110 MET A CA 1
ATOM 858 C C . MET A 1 110 ? -14.139 2.212 6.001 1.00 97.06 110 MET A C 1
ATOM 860 O O . MET A 1 110 ? -12.935 1.975 6.043 1.00 97.06 110 MET A O 1
ATOM 864 N N . GLU A 1 111 ? -14.686 2.765 4.919 1.00 94.25 111 GLU A N 1
ATOM 865 C CA . GLU A 1 111 ? -13.941 3.123 3.706 1.00 94.25 111 GLU A CA 1
ATOM 866 C C . GLU A 1 111 ? -12.895 4.206 3.980 1.00 94.25 111 GLU A C 1
ATOM 868 O O . GLU A 1 111 ? -11.799 4.186 3.419 1.00 94.25 111 GLU A O 1
ATOM 873 N N . THR A 1 112 ? -13.214 5.163 4.854 1.00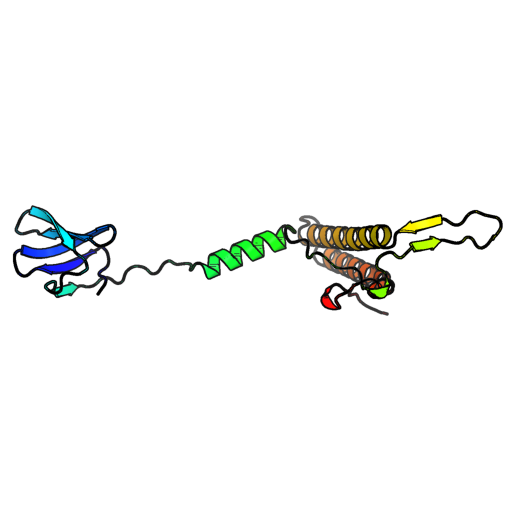 95.19 112 THR A N 1
ATOM 874 C CA . THR A 1 112 ? -12.270 6.219 5.244 1.00 95.19 112 THR A CA 1
ATOM 875 C C . THR A 1 112 ? -11.130 5.638 6.068 1.00 95.19 112 THR A C 1
ATOM 877 O O . THR A 1 112 ? -9.970 5.992 5.849 1.00 95.19 112 THR A O 1
ATOM 880 N N . PHE A 1 113 ? -11.440 4.733 6.996 1.00 96.69 113 PHE A N 1
ATOM 881 C CA . PHE A 1 113 ? -10.424 4.015 7.756 1.00 96.69 113 PHE A CA 1
ATOM 882 C C . PHE A 1 113 ? -9.543 3.157 6.838 1.00 96.69 113 PHE A C 1
ATOM 884 O O . PHE A 1 113 ? -8.319 3.268 6.876 1.00 96.69 113 PHE A O 1
ATOM 891 N N . PHE A 1 114 ? -10.148 2.387 5.935 1.00 95.94 114 PHE A N 1
ATOM 892 C CA . PHE A 1 114 ? -9.434 1.526 4.998 1.00 95.94 114 PHE A CA 1
ATOM 893 C C . PHE A 1 114 ? -8.513 2.310 4.053 1.00 95.94 114 PHE A C 1
ATOM 895 O O . PHE A 1 114 ? -7.348 1.949 3.890 1.00 95.94 114 PHE A O 1
ATOM 902 N N . LYS A 1 115 ? -8.965 3.457 3.525 1.00 93.31 115 LYS A N 1
ATOM 903 C CA . LYS A 1 115 ? -8.109 4.376 2.753 1.00 93.31 115 LYS A CA 1
ATOM 904 C C . LYS A 1 115 ? -6.879 4.828 3.543 1.00 93.31 115 LYS A C 1
ATOM 906 O O . LYS A 1 115 ? -5.797 4.944 2.972 1.00 93.31 115 LYS A O 1
ATOM 911 N N . LYS A 1 116 ? -7.009 5.067 4.855 1.00 95.25 116 LYS A N 1
ATOM 912 C CA . LYS A 1 116 ? -5.857 5.406 5.710 1.00 95.25 116 LYS A CA 1
ATOM 913 C C . LYS A 1 116 ? -4.890 4.229 5.839 1.00 95.25 116 LYS A C 1
ATOM 915 O O . LYS A 1 116 ? -3.689 4.454 5.736 1.00 95.25 116 LYS A O 1
ATOM 920 N N . ILE A 1 117 ? -5.393 3.004 5.996 1.00 95.31 117 ILE A N 1
ATOM 921 C CA . ILE A 1 117 ? -4.571 1.783 6.048 1.00 95.31 117 ILE A CA 1
ATOM 922 C C . ILE A 1 117 ? -3.790 1.580 4.740 1.00 95.31 117 ILE A C 1
ATOM 924 O O . ILE A 1 117 ? -2.568 1.431 4.780 1.00 95.31 117 ILE A O 1
ATOM 928 N N . ILE A 1 118 ? -4.451 1.678 3.581 1.00 92.94 118 ILE A N 1
ATOM 929 C CA . ILE A 1 118 ? -3.781 1.612 2.268 1.00 92.94 118 ILE A CA 1
ATOM 930 C C . ILE A 1 118 ? -2.742 2.735 2.134 1.00 92.94 118 ILE A C 1
ATOM 932 O O . ILE A 1 118 ? -1.627 2.506 1.672 1.00 92.94 118 ILE A O 1
ATOM 936 N N . SER A 1 119 ? -3.058 3.946 2.597 1.00 90.81 119 SER A N 1
ATOM 937 C CA . SER A 1 119 ? -2.123 5.075 2.554 1.00 90.81 119 SER A CA 1
ATOM 938 C C . SER A 1 119 ? -0.882 4.872 3.434 1.00 90.81 119 SER A C 1
ATOM 940 O O . SER A 1 119 ? 0.155 5.475 3.162 1.00 90.81 119 SER A O 1
ATOM 942 N N . VAL A 1 120 ? -0.959 4.070 4.500 1.00 94.88 120 VAL A N 1
ATOM 943 C CA . VAL A 1 120 ? 0.220 3.674 5.289 1.00 94.88 120 VAL A CA 1
ATOM 944 C C . VAL A 1 120 ? 1.044 2.636 4.529 1.00 94.88 120 VAL A C 1
ATOM 946 O O . VAL A 1 120 ? 2.257 2.810 4.441 1.00 94.88 120 VAL A O 1
ATOM 949 N N . ARG A 1 121 ? 0.397 1.625 3.921 1.00 92.12 121 ARG A N 1
ATOM 950 C CA . ARG A 1 121 ? 1.056 0.631 3.046 1.00 92.12 121 ARG A CA 1
ATOM 951 C C . ARG A 1 121 ? 1.910 1.323 1.988 1.00 92.12 121 ARG A C 1
ATOM 953 O O . ARG A 1 121 ? 3.081 1.008 1.830 1.00 92.12 121 ARG A O 1
ATOM 960 N N . GLU A 1 122 ? 1.327 2.317 1.329 1.00 89.56 122 GLU A N 1
ATOM 961 C CA . GLU A 1 122 ? 1.997 3.046 0.258 1.00 89.56 122 GLU A CA 1
ATOM 962 C C . GLU A 1 122 ? 3.204 3.850 0.753 1.00 89.56 122 GLU A C 1
ATOM 964 O O . GLU A 1 122 ? 4.268 3.814 0.143 1.00 89.56 122 GLU A O 1
ATOM 969 N N . LYS A 1 123 ? 3.099 4.516 1.908 1.00 92.94 123 LYS A N 1
ATOM 970 C CA . LYS A 1 123 ? 4.245 5.239 2.483 1.00 92.94 123 LYS A CA 1
ATOM 971 C C . LYS A 1 123 ? 5.388 4.305 2.876 1.00 92.94 123 LYS A C 1
ATOM 973 O O . LYS A 1 123 ? 6.541 4.685 2.709 1.00 92.94 123 LYS A O 1
ATOM 978 N N . LEU A 1 124 ? 5.083 3.110 3.387 1.00 94.31 124 LEU A N 1
ATOM 979 C CA . LEU A 1 124 ? 6.103 2.107 3.706 1.00 94.31 124 LEU A CA 1
ATOM 980 C C . LEU A 1 124 ? 6.803 1.598 2.441 1.00 94.31 124 LEU A C 1
ATOM 982 O O . LEU A 1 124 ? 8.026 1.515 2.434 1.00 94.31 124 LEU A O 1
ATOM 986 N N . ARG A 1 125 ? 6.053 1.350 1.361 1.00 91.75 125 ARG A N 1
ATOM 987 C CA . ARG A 1 125 ? 6.604 0.956 0.054 1.00 91.75 125 ARG A CA 1
ATOM 988 C C . ARG A 1 125 ? 7.557 2.017 -0.501 1.00 91.75 125 ARG A C 1
ATOM 990 O O . ARG A 1 125 ? 8.667 1.703 -0.917 1.00 91.75 125 ARG A O 1
ATOM 997 N N . VAL A 1 126 ? 7.143 3.283 -0.470 1.00 89.81 126 VAL A N 1
ATOM 998 C CA . VAL A 1 126 ? 7.978 4.412 -0.912 1.00 89.81 126 VAL A CA 1
ATOM 999 C C . VAL A 1 126 ? 9.222 4.556 -0.031 1.00 89.81 126 VAL A C 1
ATOM 1001 O O . VAL A 1 126 ? 10.316 4.789 -0.538 1.00 89.81 126 VAL A O 1
ATOM 1004 N N . LEU A 1 127 ? 9.081 4.392 1.287 1.00 94.31 127 LEU A N 1
ATOM 1005 C CA . LEU A 1 127 ? 10.213 4.439 2.212 1.00 94.31 127 LEU A CA 1
ATOM 1006 C C . LEU A 1 127 ? 11.236 3.335 1.912 1.00 94.31 127 LEU A C 1
ATOM 1008 O O . LEU A 1 127 ? 12.432 3.611 1.877 1.00 94.31 127 LEU A O 1
ATOM 1012 N N . GLU A 1 128 ? 10.773 2.113 1.659 1.00 93.94 128 GLU A N 1
ATOM 1013 C CA . GLU A 1 128 ? 11.617 0.981 1.270 1.00 93.94 128 GLU A CA 1
ATOM 1014 C C . GLU A 1 128 ? 12.383 1.260 -0.029 1.00 93.94 128 GLU A C 1
ATOM 1016 O O . GLU A 1 128 ? 13.602 1.097 -0.079 1.00 93.94 128 GLU A O 1
ATOM 1021 N N . GLN A 1 129 ? 11.699 1.780 -1.052 1.00 91.31 129 GLN A N 1
ATOM 1022 C CA . GLN A 1 129 ? 12.332 2.194 -2.306 1.00 91.31 129 GLN A CA 1
ATOM 1023 C C . GLN A 1 129 ? 13.404 3.272 -2.083 1.00 91.31 129 GLN A C 1
ATOM 1025 O O . GLN A 1 129 ? 14.494 3.187 -2.651 1.00 91.31 129 GLN A O 1
ATOM 1030 N N . ASN A 1 130 ? 13.119 4.268 -1.240 1.00 91.94 130 ASN A N 1
ATOM 1031 C CA . ASN A 1 130 ? 14.077 5.323 -0.911 1.00 91.94 130 ASN A CA 1
ATOM 1032 C C . ASN A 1 130 ? 15.322 4.772 -0.207 1.00 91.94 130 ASN A C 1
ATOM 1034 O O . ASN A 1 130 ? 16.421 5.232 -0.492 1.00 91.94 130 ASN A O 1
ATOM 1038 N N . ILE A 1 131 ? 15.167 3.790 0.686 1.00 94.88 131 ILE A N 1
ATOM 1039 C CA . ILE A 1 131 ? 16.293 3.135 1.370 1.00 94.88 131 ILE A CA 1
ATOM 1040 C C . ILE A 1 131 ? 17.142 2.335 0.380 1.00 94.88 131 ILE A C 1
ATOM 1042 O O . ILE A 1 131 ? 18.368 2.449 0.397 1.00 94.88 131 ILE A O 1
ATOM 1046 N N . ASN A 1 132 ? 16.508 1.580 -0.522 1.00 91.69 132 ASN A N 1
ATOM 1047 C CA . ASN A 1 132 ? 17.212 0.782 -1.531 1.00 91.69 132 ASN A CA 1
ATOM 1048 C C . ASN A 1 132 ? 18.111 1.654 -2.415 1.00 91.69 132 ASN A C 1
ATOM 1050 O O . ASN A 1 132 ? 19.281 1.325 -2.636 1.00 91.69 132 ASN A O 1
ATOM 1054 N N . ASN A 1 133 ? 17.581 2.802 -2.837 1.00 91.69 133 ASN A N 1
ATOM 1055 C CA . ASN A 1 133 ? 18.248 3.749 -3.729 1.00 91.69 133 ASN A CA 1
ATOM 1056 C C . ASN A 1 133 ? 19.077 4.815 -2.991 1.00 91.69 133 ASN A C 1
ATOM 1058 O O . ASN A 1 133 ? 19.511 5.780 -3.610 1.00 91.69 133 ASN A O 1
ATOM 1062 N N . HIS A 1 134 ? 19.279 4.695 -1.676 1.00 93.69 134 HIS A N 1
ATOM 1063 C CA . HIS A 1 134 ? 20.015 5.708 -0.925 1.00 93.69 134 HIS A CA 1
ATOM 1064 C C . HIS A 1 134 ? 21.530 5.569 -1.148 1.00 93.69 134 HIS A C 1
ATOM 1066 O O . HIS A 1 134 ? 22.120 4.553 -0.773 1.00 93.69 134 HIS A O 1
ATOM 1072 N N . ASP A 1 135 ? 22.166 6.612 -1.689 1.00 93.62 135 ASP A N 1
ATOM 1073 C CA . ASP A 1 135 ? 23.590 6.597 -2.077 1.00 93.62 135 ASP A CA 1
ATOM 1074 C C . ASP A 1 135 ? 24.565 6.505 -0.894 1.00 93.62 135 ASP A C 1
ATOM 1076 O O . ASP A 1 135 ? 25.706 6.082 -1.047 1.00 93.62 135 ASP A O 1
ATOM 1080 N N . LYS A 1 136 ? 24.135 6.952 0.293 1.00 95.88 136 LYS A N 1
ATOM 1081 C CA . LYS A 1 136 ? 24.997 7.055 1.487 1.00 95.88 136 LYS A CA 1
ATOM 1082 C C . LYS A 1 136 ? 24.829 5.927 2.503 1.00 95.88 136 LYS A C 1
ATOM 1084 O O . LYS A 1 136 ? 25.521 5.953 3.513 1.00 95.88 136 LYS A O 1
ATOM 1089 N N . LEU A 1 137 ? 23.871 5.023 2.297 1.00 95.19 137 LEU A N 1
ATOM 1090 C CA . LEU A 1 137 ? 23.687 3.881 3.197 1.00 95.19 137 LEU A CA 1
ATOM 1091 C C . LEU A 1 137 ? 24.529 2.719 2.683 1.00 95.19 137 LEU A C 1
ATOM 1093 O O . LEU A 1 137 ? 24.463 2.403 1.492 1.00 95.19 137 LEU A O 1
ATOM 1097 N N . ASP A 1 138 ? 25.291 2.092 3.574 1.00 96.50 138 ASP A N 1
ATOM 1098 C CA . ASP A 1 138 ? 25.968 0.839 3.259 1.00 96.50 138 ASP A CA 1
ATOM 1099 C C . ASP A 1 138 ? 24.976 -0.340 3.222 1.00 96.50 138 ASP A C 1
ATOM 1101 O O . ASP A 1 138 ? 23.774 -0.193 3.473 1.00 96.50 138 ASP A O 1
ATOM 1105 N N . GLU A 1 139 ? 25.458 -1.517 2.822 1.00 95.31 139 GLU A N 1
ATOM 1106 C CA . GLU A 1 139 ? 24.607 -2.703 2.692 1.00 95.31 139 GLU A CA 1
ATOM 1107 C C . GLU A 1 139 ? 24.051 -3.186 4.040 1.00 95.31 139 GLU A C 1
ATOM 1109 O O . GLU A 1 139 ? 22.901 -3.623 4.098 1.00 95.31 139 GLU A O 1
ATOM 1114 N N . GLU A 1 140 ? 24.823 -3.080 5.124 1.00 96.00 140 GLU A N 1
ATOM 1115 C CA . GLU A 1 140 ? 24.411 -3.541 6.453 1.00 96.00 140 GLU A CA 1
ATOM 1116 C C . GLU A 1 140 ? 23.261 -2.680 6.998 1.00 96.00 140 GLU A C 1
ATOM 1118 O O . GLU A 1 140 ? 22.225 -3.209 7.421 1.00 96.00 140 GLU A O 1
ATOM 1123 N N . ASP A 1 141 ? 23.386 -1.357 6.885 1.00 96.62 141 ASP A N 1
ATOM 1124 C CA . ASP A 1 141 ? 22.350 -0.399 7.260 1.00 96.62 141 ASP A CA 1
ATOM 1125 C C . ASP A 1 141 ? 21.071 -0.595 6.436 1.00 96.62 141 ASP A C 1
ATOM 1127 O O . ASP A 1 141 ? 19.959 -0.588 6.986 1.00 96.62 141 ASP A O 1
ATOM 1131 N N . LYS A 1 142 ? 21.202 -0.807 5.116 1.00 96.12 142 LYS A N 1
ATOM 1132 C CA . LYS A 1 142 ? 20.054 -1.085 4.234 1.00 96.12 142 LYS A CA 1
ATOM 1133 C C . LYS A 1 142 ? 19.305 -2.331 4.690 1.00 96.12 142 LYS A C 1
ATOM 1135 O O . LYS A 1 142 ? 18.085 -2.270 4.862 1.00 96.12 142 LYS A O 1
ATOM 1140 N N . ILE A 1 143 ? 20.017 -3.430 4.944 1.00 95.19 143 ILE A N 1
ATOM 1141 C CA . ILE A 1 143 ? 19.420 -4.684 5.420 1.00 95.19 143 ILE A CA 1
ATOM 1142 C C . ILE A 1 143 ? 18.708 -4.466 6.761 1.00 95.19 143 ILE A C 1
ATOM 1144 O O . ILE A 1 143 ? 17.558 -4.884 6.927 1.00 95.19 143 ILE A O 1
ATOM 1148 N N . HIS A 1 144 ? 19.342 -3.781 7.716 1.00 96.06 144 HIS A N 1
ATOM 1149 C CA . HIS A 1 144 ? 18.742 -3.516 9.024 1.00 96.06 144 HIS A CA 1
ATOM 1150 C C . HIS A 1 144 ? 17.433 -2.707 8.915 1.00 96.06 144 HIS A C 1
ATOM 1152 O O . HIS A 1 144 ? 16.419 -3.053 9.538 1.00 96.06 144 HIS A O 1
ATOM 1158 N N . LEU A 1 145 ? 17.410 -1.659 8.085 1.00 97.19 145 LEU A N 1
ATOM 1159 C CA . LEU A 1 145 ? 16.215 -0.841 7.860 1.00 97.19 145 LEU A CA 1
ATOM 1160 C C . LEU A 1 145 ? 15.107 -1.613 7.129 1.00 97.19 145 LEU A C 1
ATOM 1162 O O . LEU A 1 145 ? 13.943 -1.534 7.529 1.00 97.19 145 LEU A O 1
ATOM 1166 N N . GLN A 1 146 ? 15.449 -2.412 6.117 1.00 94.06 146 GLN A N 1
ATOM 1167 C CA . GLN A 1 146 ? 14.499 -3.291 5.423 1.00 94.06 146 GLN A CA 1
ATOM 1168 C C . GLN A 1 146 ? 13.865 -4.317 6.376 1.00 94.06 146 GLN A C 1
ATOM 1170 O O . GLN A 1 146 ? 12.653 -4.548 6.342 1.00 94.06 146 GLN A O 1
ATOM 1175 N N . GLN A 1 147 ? 14.646 -4.898 7.293 1.00 94.56 147 GLN A N 1
ATOM 1176 C CA . GLN A 1 147 ? 14.117 -5.786 8.335 1.00 94.56 147 GLN A CA 1
ATOM 1177 C C . GLN A 1 147 ? 13.172 -5.050 9.294 1.00 94.56 147 GLN A C 1
ATOM 1179 O O . GLN A 1 147 ? 12.182 -5.621 9.764 1.00 94.56 147 GLN A O 1
ATOM 1184 N N . TYR A 1 148 ? 13.448 -3.783 9.612 1.00 96.00 148 TYR A N 1
ATOM 1185 C CA . TYR A 1 148 ? 12.537 -2.962 10.409 1.00 96.00 148 TYR A CA 1
ATOM 1186 C C . TYR A 1 148 ? 11.221 -2.685 9.666 1.00 96.00 148 TYR A C 1
ATOM 1188 O O . TYR A 1 148 ? 10.148 -2.877 10.240 1.00 96.00 148 TYR A O 1
ATOM 1196 N N . ILE A 1 149 ? 11.282 -2.337 8.378 1.00 95.44 149 ILE A N 1
ATOM 1197 C CA . ILE A 1 149 ? 10.097 -2.167 7.520 1.00 95.44 149 ILE A CA 1
ATOM 1198 C C . ILE A 1 149 ? 9.288 -3.465 7.436 1.00 95.44 149 ILE A C 1
ATOM 1200 O O . ILE A 1 149 ? 8.071 -3.447 7.613 1.00 95.44 149 ILE A O 1
ATOM 1204 N N . SER A 1 150 ? 9.953 -4.610 7.274 1.00 94.62 150 SER A N 1
ATOM 1205 C CA . SER A 1 150 ? 9.307 -5.929 7.267 1.00 94.62 150 SER A CA 1
ATOM 1206 C C . SER A 1 150 ? 8.536 -6.208 8.565 1.00 94.62 150 SER A C 1
ATOM 1208 O O . SER A 1 150 ? 7.428 -6.749 8.537 1.00 94.62 150 SER A O 1
ATOM 1210 N N . ARG A 1 151 ? 9.079 -5.800 9.720 1.00 95.31 151 ARG A N 1
ATOM 1211 C CA . ARG A 1 151 ? 8.380 -5.877 11.015 1.00 95.31 151 ARG A CA 1
ATOM 1212 C C . ARG A 1 151 ? 7.217 -4.885 11.106 1.00 95.31 151 ARG A C 1
ATOM 1214 O O . ARG A 1 151 ? 6.177 -5.228 11.669 1.00 95.31 151 ARG A O 1
ATOM 1221 N N . ALA A 1 152 ? 7.350 -3.691 10.524 1.00 95.50 152 ALA A N 1
ATOM 1222 C CA . ALA A 1 152 ? 6.257 -2.725 10.436 1.00 95.50 152 ALA A CA 1
ATOM 1223 C C . ALA A 1 152 ? 5.086 -3.286 9.612 1.00 95.50 152 ALA A C 1
ATOM 1225 O O . ALA A 1 152 ? 3.949 -3.244 10.080 1.00 95.50 152 ALA A O 1
ATOM 1226 N N . TYR A 1 153 ? 5.345 -3.917 8.462 1.00 95.50 153 TYR A N 1
ATOM 1227 C CA . TYR A 1 153 ? 4.312 -4.646 7.720 1.00 95.50 153 TYR A CA 1
ATOM 1228 C C . TYR A 1 153 ? 3.691 -5.781 8.546 1.00 95.50 153 TYR A C 1
ATOM 1230 O O . TYR A 1 153 ? 2.469 -5.922 8.567 1.00 95.50 153 TYR A O 1
ATOM 1238 N N . GLY A 1 154 ? 4.504 -6.530 9.301 1.00 94.69 154 GLY A N 1
ATOM 1239 C CA . GLY A 1 154 ? 4.026 -7.548 10.243 1.00 94.69 154 GLY A CA 1
ATOM 1240 C C . GLY A 1 154 ? 3.014 -7.003 11.261 1.00 94.69 154 GLY A C 1
ATOM 1241 O O . GLY A 1 154 ? 1.990 -7.636 11.516 1.00 94.69 154 GLY A O 1
ATOM 1242 N N . SER A 1 155 ? 3.234 -5.793 11.783 1.00 94.81 155 SER A N 1
ATOM 1243 C CA . SER A 1 155 ? 2.328 -5.136 12.743 1.00 94.81 155 SER A CA 1
ATOM 1244 C C . SER A 1 155 ? 0.957 -4.766 12.157 1.00 94.81 155 SER A C 1
ATOM 1246 O O . SER A 1 155 ? -0.032 -4.673 12.886 1.00 94.81 155 SER A O 1
ATOM 1248 N N . LEU A 1 156 ? 0.882 -4.602 10.833 1.00 96.06 156 LEU A N 1
ATOM 1249 C CA . LEU A 1 156 ? -0.339 -4.251 10.108 1.00 96.06 156 LEU A CA 1
ATOM 1250 C C . LEU A 1 156 ? -1.171 -5.476 9.706 1.00 96.06 156 LEU A C 1
ATOM 1252 O O . LEU A 1 156 ? -2.316 -5.313 9.285 1.00 96.06 156 LEU A O 1
ATOM 1256 N N . THR A 1 157 ? -0.652 -6.697 9.883 1.00 95.56 157 THR A N 1
ATOM 1257 C CA . THR A 1 157 ? -1.343 -7.948 9.509 1.00 95.56 157 THR A CA 1
ATOM 1258 C C . THR A 1 157 ? -2.703 -8.126 10.188 1.00 95.56 157 THR A C 1
ATOM 1260 O O . THR A 1 157 ? -3.605 -8.718 9.597 1.00 95.56 157 THR A O 1
ATOM 1263 N N . THR A 1 158 ? -2.912 -7.538 11.371 1.00 95.00 158 THR A N 1
ATOM 1264 C CA . THR A 1 158 ? -4.221 -7.479 12.051 1.00 95.00 158 THR A CA 1
ATOM 1265 C C . THR A 1 158 ? -5.317 -6.886 11.157 1.00 95.00 158 THR A C 1
ATOM 1267 O O . THR A 1 158 ? -6.473 -7.304 11.219 1.00 95.00 158 THR A O 1
ATOM 1270 N N . PHE A 1 159 ? -4.966 -5.943 10.279 1.00 96.25 159 PHE A N 1
ATOM 1271 C CA . PHE A 1 159 ? -5.904 -5.284 9.371 1.00 96.25 159 PHE A CA 1
ATOM 1272 C C . PHE A 1 159 ? -6.149 -6.056 8.068 1.00 96.25 159 PHE A C 1
ATOM 1274 O O . PHE A 1 159 ? -6.971 -5.618 7.265 1.00 96.25 159 PHE A O 1
ATOM 1281 N N . ASN A 1 160 ? -5.526 -7.226 7.866 1.00 96.31 160 ASN A N 1
ATOM 1282 C CA . ASN A 1 160 ? -5.745 -8.060 6.675 1.00 96.31 160 ASN A CA 1
ATOM 1283 C C . ASN A 1 160 ? -7.220 -8.441 6.488 1.00 96.31 160 ASN A C 1
ATOM 1285 O O . ASN A 1 160 ? -7.692 -8.581 5.368 1.00 96.31 160 ASN A O 1
ATOM 1289 N N . VAL A 1 161 ? -7.989 -8.512 7.579 1.00 95.94 161 VAL A N 1
ATOM 1290 C CA . VAL A 1 161 ? -9.433 -8.783 7.541 1.00 95.94 161 VAL A CA 1
ATOM 1291 C C . VAL A 1 161 ? -10.241 -7.759 6.727 1.00 95.94 161 VAL A C 1
ATOM 1293 O O . VAL A 1 161 ? -11.389 -8.046 6.381 1.00 95.94 161 VAL A O 1
ATOM 1296 N N . LEU A 1 162 ? -9.684 -6.570 6.468 1.00 96.19 162 LEU A N 1
ATOM 1297 C CA . LEU A 1 162 ? -10.325 -5.502 5.700 1.00 96.19 162 LEU A CA 1
ATOM 1298 C C . LEU A 1 162 ? -10.192 -5.690 4.185 1.00 96.19 162 LEU A C 1
ATOM 1300 O O . LEU A 1 162 ? -10.976 -5.101 3.448 1.00 96.19 162 LEU A O 1
ATOM 1304 N N . PHE A 1 163 ? -9.231 -6.481 3.713 1.00 96.19 163 PHE A N 1
ATOM 1305 C CA . PHE A 1 163 ? -8.930 -6.621 2.289 1.00 96.19 163 PHE A CA 1
ATOM 1306 C C . PHE A 1 163 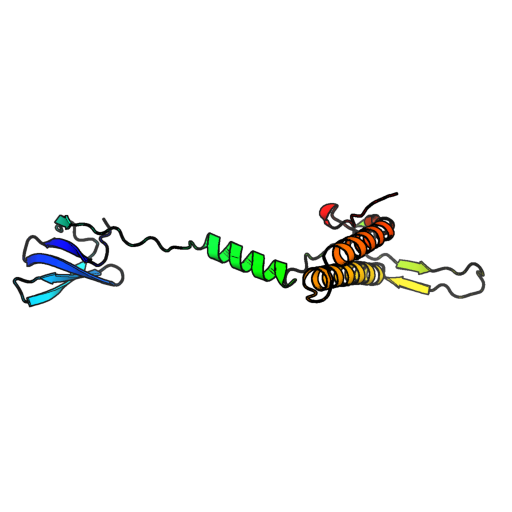? -9.830 -7.663 1.625 1.00 96.19 163 PHE A C 1
ATOM 1308 O O . PHE A 1 163 ? -10.101 -8.719 2.196 1.00 96.19 163 PHE A O 1
ATOM 1315 N N . ALA A 1 164 ? -10.297 -7.366 0.411 1.00 94.81 164 ALA A N 1
ATOM 1316 C CA . ALA A 1 164 ? -11.106 -8.296 -0.376 1.00 94.81 164 ALA A CA 1
ATOM 1317 C C . ALA A 1 164 ? -10.279 -9.468 -0.932 1.00 94.81 164 ALA A C 1
ATOM 1319 O O . ALA A 1 164 ? -10.762 -10.599 -0.972 1.00 94.81 164 ALA A O 1
ATOM 1320 N N . LEU A 1 165 ? -9.039 -9.197 -1.347 1.00 92.19 165 LEU A N 1
ATOM 1321 C CA . LEU A 1 165 ? -8.139 -10.171 -1.958 1.00 92.19 165 LEU A CA 1
ATOM 1322 C C . LEU A 1 165 ? -6.978 -10.498 -1.019 1.00 92.19 165 LEU A C 1
ATOM 1324 O O . LEU A 1 165 ? -6.421 -9.620 -0.363 1.00 92.19 165 LEU A O 1
ATOM 1328 N N . LYS A 1 166 ? -6.576 -11.773 -0.993 1.00 89.88 166 LYS A N 1
ATOM 1329 C CA . LYS A 1 166 ? -5.436 -12.228 -0.181 1.00 89.88 166 LYS A CA 1
ATOM 1330 C C . LYS A 1 166 ? -4.099 -11.678 -0.672 1.00 89.88 166 LYS A C 1
ATOM 1332 O O . LYS A 1 166 ? -3.189 -11.519 0.136 1.00 89.88 166 LYS A O 1
ATOM 1337 N N . ASP A 1 167 ? -3.979 -11.386 -1.962 1.00 89.12 167 ASP A N 1
ATOM 1338 C CA . ASP A 1 167 ? -2.736 -10.873 -2.548 1.00 89.12 167 ASP A CA 1
ATOM 1339 C C . ASP A 1 167 ? -2.416 -9.452 -2.079 1.00 89.12 167 ASP A C 1
ATOM 1341 O O . ASP A 1 167 ? -1.248 -9.090 -1.962 1.00 89.12 167 ASP A O 1
ATOM 1345 N N . ASP A 1 168 ? -3.445 -8.695 -1.694 1.00 90.06 168 ASP A N 1
ATOM 1346 C CA . ASP A 1 168 ? -3.321 -7.355 -1.126 1.00 90.06 168 ASP A CA 1
ATOM 1347 C C . ASP A 1 168 ? -2.912 -7.336 0.357 1.00 90.06 168 ASP A C 1
ATOM 1349 O O . ASP A 1 168 ? -2.646 -6.259 0.909 1.00 90.06 168 ASP A O 1
ATOM 1353 N N . HIS A 1 169 ? -2.904 -8.497 1.020 1.00 93.56 169 HIS A N 1
ATOM 1354 C CA . HIS A 1 169 ? -2.608 -8.589 2.443 1.00 93.56 169 HIS A CA 1
ATOM 1355 C C . HIS A 1 169 ? -1.208 -8.069 2.760 1.00 93.56 169 HIS A C 1
ATOM 1357 O O . HIS A 1 169 ? -0.232 -8.326 2.053 1.00 93.56 169 HIS A O 1
ATOM 1363 N N . PHE A 1 170 ? -1.095 -7.429 3.919 1.00 94.50 170 PHE A N 1
ATOM 1364 C CA . PHE A 1 170 ? 0.191 -7.187 4.542 1.00 94.50 170 PHE A CA 1
ATOM 1365 C C . PHE A 1 170 ? 0.896 -8.519 4.808 1.00 94.50 170 PHE A C 1
ATOM 1367 O O . PHE A 1 170 ? 0.306 -9.450 5.370 1.00 94.50 170 PHE A O 1
ATOM 1374 N N . LYS A 1 171 ? 2.172 -8.578 4.424 1.00 91.81 171 LYS A N 1
ATOM 1375 C CA . LYS A 1 171 ? 3.092 -9.690 4.668 1.00 91.81 171 LYS A CA 1
ATOM 1376 C C . LYS A 1 171 ? 4.313 -9.130 5.387 1.00 91.81 171 LYS A C 1
ATOM 1378 O O . LYS A 1 171 ? 4.838 -8.095 4.997 1.00 91.81 171 LYS A O 1
ATOM 1383 N N . GLY A 1 172 ? 4.753 -9.798 6.439 1.00 85.12 172 GLY A N 1
ATOM 1384 C CA . GLY A 1 172 ? 5.942 -9.413 7.189 1.00 85.12 172 GLY A CA 1
ATOM 1385 C C . GLY A 1 172 ? 6.469 -10.596 7.982 1.00 85.12 172 GLY A C 1
ATOM 1386 O O . GLY A 1 172 ? 5.834 -11.652 8.019 1.00 85.12 172 GLY A O 1
ATOM 1387 N N . MET A 1 173 ? 7.616 -10.418 8.634 1.00 72.19 173 MET A N 1
ATOM 1388 C CA . MET A 1 173 ? 8.101 -11.408 9.592 1.00 72.19 173 MET A CA 1
ATOM 1389 C C . MET A 1 173 ? 7.176 -11.397 10.811 1.00 72.19 173 MET A C 1
ATOM 1391 O O . MET A 1 173 ? 7.204 -10.468 11.622 1.00 72.19 173 MET A O 1
ATOM 1395 N N . GLY A 1 174 ? 6.311 -12.409 10.899 1.00 60.50 174 GLY A N 1
ATOM 1396 C CA . GLY A 1 174 ? 5.645 -12.758 12.149 1.00 60.50 174 GLY A CA 1
ATOM 1397 C C . GLY A 1 174 ? 6.689 -13.180 13.183 1.00 60.50 174 GLY A C 1
ATOM 1398 O O . GLY A 1 174 ? 7.768 -13.642 12.812 1.00 60.50 174 GLY A O 1
ATOM 1399 N N . LYS A 1 175 ? 6.385 -12.966 14.465 1.00 45.03 175 LYS A N 1
ATOM 1400 C CA . LYS A 1 175 ? 7.170 -13.561 15.552 1.00 45.03 175 LYS A CA 1
ATOM 1401 C C . LYS A 1 175 ? 7.194 -15.080 15.447 1.00 45.03 175 LYS A C 1
ATOM 1403 O O . LYS A 1 175 ? 6.144 -15.638 15.055 1.00 45.03 175 LYS A O 1
#